Protein AF-D5ERP6-F1 (afdb_monomer)

Structure (mmCIF, N/CA/C/O backbone):
data_AF-D5ERP6-F1
#
_entry.id   AF-D5ERP6-F1
#
loop_
_atom_site.group_PDB
_atom_site.id
_atom_site.type_symbol
_atom_site.label_atom_id
_atom_site.label_alt_id
_atom_site.label_comp_id
_atom_site.label_asym_id
_atom_site.label_entity_id
_atom_site.label_seq_id
_atom_site.pdbx_PDB_ins_code
_atom_site.Cartn_x
_atom_site.Cartn_y
_atom_site.Cartn_z
_atom_site.occupancy
_atom_site.B_iso_or_equiv
_atom_site.auth_seq_id
_atom_site.auth_comp_id
_atom_site.auth_asym_id
_atom_site.auth_atom_id
_atom_site.pdbx_PDB_model_num
ATOM 1 N N . MET A 1 1 ? 6.882 9.571 -7.055 1.00 65.25 1 MET A N 1
ATOM 2 C CA . MET A 1 1 ? 5.780 8.823 -7.690 1.00 65.25 1 MET A CA 1
ATOM 3 C C . MET A 1 1 ? 5.048 8.127 -6.569 1.00 65.25 1 MET A C 1
ATOM 5 O O . MET A 1 1 ? 5.703 7.428 -5.805 1.00 65.25 1 MET A O 1
ATOM 9 N N . THR A 1 2 ? 3.764 8.412 -6.444 1.00 81.88 2 THR A N 1
ATOM 10 C CA . THR A 1 2 ? 2.929 8.059 -5.295 1.00 81.88 2 THR A CA 1
ATOM 11 C C . THR A 1 2 ? 2.647 6.559 -5.279 1.00 81.88 2 THR A C 1
ATOM 13 O O . THR A 1 2 ? 2.283 5.989 -6.312 1.00 81.88 2 THR A O 1
ATOM 16 N N . HIS A 1 3 ? 2.851 5.905 -4.134 1.00 90.12 3 HIS A N 1
ATOM 17 C CA . HIS A 1 3 ? 2.416 4.517 -3.952 1.00 90.12 3 HIS A CA 1
ATOM 18 C C . HIS A 1 3 ? 0.884 4.511 -3.806 1.00 90.12 3 HIS A C 1
ATOM 20 O O . HIS A 1 3 ? 0.361 5.388 -3.121 1.00 90.12 3 HIS A O 1
ATOM 26 N N . PRO A 1 4 ? 0.127 3.548 -4.370 1.00 93.38 4 PRO A N 1
ATOM 27 C CA . PRO A 1 4 ? -1.334 3.510 -4.197 1.00 93.38 4 PRO A CA 1
ATOM 28 C C . PRO A 1 4 ? -1.765 3.491 -2.723 1.00 93.38 4 PRO A C 1
ATOM 30 O O . PRO A 1 4 ? -2.823 4.000 -2.379 1.00 93.38 4 PRO A O 1
ATOM 33 N N . GLY A 1 5 ? -0.915 2.963 -1.839 1.00 94.75 5 GLY A N 1
ATOM 34 C CA . GLY A 1 5 ? -1.114 3.016 -0.390 1.00 94.75 5 GLY A CA 1
ATOM 35 C C . GLY A 1 5 ? -1.193 4.430 0.202 1.00 94.75 5 GLY A C 1
ATOM 36 O O . GLY A 1 5 ? -1.941 4.623 1.152 1.00 94.75 5 GLY A O 1
ATOM 37 N N . GLU A 1 6 ? -0.475 5.410 -0.356 1.00 94.19 6 GLU A N 1
ATOM 38 C CA . GLU A 1 6 ? -0.585 6.820 0.056 1.00 94.19 6 GLU A CA 1
ATOM 39 C C . GLU A 1 6 ? -1.935 7.397 -0.378 1.00 94.19 6 GLU A C 1
ATOM 41 O O . GLU A 1 6 ? -2.645 7.953 0.446 1.00 94.19 6 GLU A O 1
ATOM 46 N N . VAL A 1 7 ? -2.362 7.129 -1.617 1.00 95.25 7 VAL A N 1
ATOM 47 C CA . VAL A 1 7 ? -3.678 7.568 -2.122 1.00 95.25 7 VAL A CA 1
ATOM 48 C C . VAL A 1 7 ? -4.821 7.017 -1.268 1.00 95.25 7 VAL A C 1
ATOM 50 O O . VAL A 1 7 ? -5.761 7.732 -0.942 1.00 95.25 7 VAL A O 1
ATOM 53 N N . ILE A 1 8 ? -4.731 5.749 -0.855 1.00 95.94 8 ILE A N 1
ATOM 54 C CA . ILE A 1 8 ? -5.740 5.148 0.025 1.00 95.94 8 ILE A CA 1
ATOM 55 C C . ILE A 1 8 ? -5.719 5.807 1.415 1.00 95.94 8 ILE A C 1
ATOM 57 O O . ILE A 1 8 ? -6.773 5.947 2.027 1.00 95.94 8 ILE A O 1
ATOM 61 N N . LYS A 1 9 ? -4.554 6.218 1.937 1.00 96.25 9 LYS A N 1
ATOM 62 C CA . LYS A 1 9 ? -4.485 6.946 3.217 1.00 96.25 9 LYS A CA 1
ATOM 63 C C . LYS A 1 9 ? -5.154 8.312 3.124 1.00 96.25 9 LYS A C 1
ATOM 65 O O . LYS A 1 9 ? -5.948 8.618 4.007 1.00 96.25 9 LYS A O 1
ATOM 70 N N . ASP A 1 10 ? -4.863 9.070 2.073 1.00 95.75 10 ASP A N 1
ATOM 71 C CA . ASP A 1 10 ? -5.440 10.400 1.859 1.00 95.75 10 ASP A CA 1
ATOM 72 C C . ASP A 1 10 ? -6.970 10.310 1.760 1.00 95.75 10 ASP A C 1
ATOM 74 O O . ASP A 1 10 ? -7.695 11.089 2.375 1.00 95.75 10 ASP A O 1
ATOM 78 N N . GLU A 1 11 ? -7.476 9.284 1.071 1.00 96.31 11 GLU A N 1
ATOM 79 C CA . GLU A 1 11 ? -8.912 9.015 0.968 1.00 96.31 11 GLU A CA 1
ATOM 80 C C . GLU A 1 11 ? -9.551 8.669 2.323 1.00 96.31 11 GLU A C 1
ATOM 82 O O . GLU A 1 11 ? -10.646 9.131 2.656 1.00 96.31 11 GLU A O 1
ATOM 87 N N . LEU A 1 12 ? -8.873 7.845 3.126 1.00 96.88 12 LEU A N 1
ATOM 88 C CA . LEU A 1 12 ? -9.326 7.483 4.467 1.00 96.88 12 LEU A CA 1
ATOM 89 C C . LEU A 1 12 ? -9.374 8.699 5.396 1.00 96.88 12 LEU A C 1
ATOM 91 O O . LEU A 1 12 ? -10.340 8.853 6.144 1.00 96.88 12 LEU A O 1
ATOM 95 N N . GLU A 1 13 ? -8.355 9.555 5.337 1.00 97.31 13 GLU A N 1
ATOM 96 C CA . GLU A 1 13 ? -8.291 10.803 6.095 1.00 97.31 13 GLU A CA 1
ATOM 97 C C . GLU A 1 13 ? -9.411 11.759 5.676 1.00 97.31 13 GLU A C 1
ATOM 99 O O . GLU A 1 13 ? -10.171 12.214 6.531 1.00 97.31 13 GLU A O 1
ATOM 104 N N . PHE A 1 14 ? -9.594 11.967 4.368 1.00 97.06 14 PHE A N 1
ATOM 105 C CA . PHE A 1 14 ? -10.657 12.808 3.817 1.00 97.06 14 PHE A CA 1
ATOM 106 C C . PHE A 1 14 ? -12.057 12.364 4.269 1.00 97.06 14 PHE A C 1
ATOM 108 O O . PHE A 1 14 ? -12.907 13.195 4.586 1.00 97.06 14 PHE A O 1
ATOM 115 N N . ARG A 1 15 ? -12.299 11.050 4.354 1.00 97.31 15 ARG A N 1
ATOM 116 C CA . ARG A 1 15 ? -13.586 10.479 4.792 1.00 97.31 15 ARG A CA 1
ATOM 117 C C . ARG A 1 15 ? -13.711 10.284 6.305 1.00 97.31 15 ARG A C 1
ATOM 119 O O . ARG A 1 15 ? -14.751 9.810 6.765 1.00 97.31 15 ARG A O 1
ATOM 126 N N . GLY A 1 16 ? -12.667 10.566 7.087 1.00 97.38 16 GLY A N 1
ATOM 127 C CA . GLY A 1 16 ? -12.638 10.282 8.526 1.00 97.38 16 GLY A CA 1
ATOM 128 C C . GLY A 1 16 ? -12.755 8.788 8.869 1.00 97.38 16 GLY A C 1
ATOM 129 O O . GLY A 1 16 ? -13.259 8.419 9.933 1.00 97.38 16 GLY A O 1
ATOM 130 N N . ILE A 1 17 ? -12.326 7.896 7.971 1.00 97.44 17 ILE A N 1
ATOM 131 C CA . ILE A 1 17 ? -12.373 6.443 8.166 1.00 97.44 17 ILE A CA 1
ATOM 132 C C . ILE A 1 17 ? -11.025 5.978 8.715 1.00 97.44 17 ILE A C 1
ATOM 134 O O . ILE A 1 17 ? -9.981 6.144 8.094 1.00 97.44 17 ILE A O 1
ATOM 138 N N . SER A 1 18 ? -11.025 5.320 9.876 1.00 97.31 18 SER A N 1
ATOM 139 C CA . SER A 1 18 ? -9.783 4.743 10.402 1.00 97.31 18 SER A CA 1
ATOM 140 C C . SER A 1 18 ? -9.334 3.518 9.597 1.00 97.31 18 SER A C 1
ATOM 142 O O . SER A 1 18 ? -10.148 2.691 9.178 1.00 97.31 18 SER A O 1
ATOM 144 N N . GLN A 1 19 ? -8.018 3.322 9.476 1.00 96.31 19 GLN A N 1
ATOM 145 C CA . GLN A 1 19 ? -7.443 2.125 8.844 1.00 96.31 19 GLN A CA 1
ATOM 146 C C . GLN A 1 19 ? -7.932 0.830 9.508 1.00 96.31 19 GLN A C 1
ATOM 148 O O . GLN A 1 19 ? -8.199 -0.158 8.832 1.00 96.31 19 GLN A O 1
ATOM 153 N N . ARG A 1 20 ? -8.092 0.831 10.840 1.00 96.94 20 ARG A N 1
ATOM 154 C CA . ARG A 1 20 ? -8.606 -0.329 11.590 1.00 96.94 20 ARG A CA 1
ATOM 155 C C . ARG A 1 20 ? -10.047 -0.654 11.205 1.00 96.94 20 ARG A C 1
ATOM 157 O O . ARG A 1 20 ? -10.378 -1.830 11.095 1.00 96.94 20 ARG A O 1
ATOM 164 N N . ARG A 1 21 ? -10.885 0.369 10.985 1.00 97.56 21 ARG A N 1
ATOM 165 C CA . ARG A 1 21 ? -12.254 0.185 10.491 1.00 97.56 21 ARG A CA 1
ATOM 166 C C . ARG A 1 21 ? -12.233 -0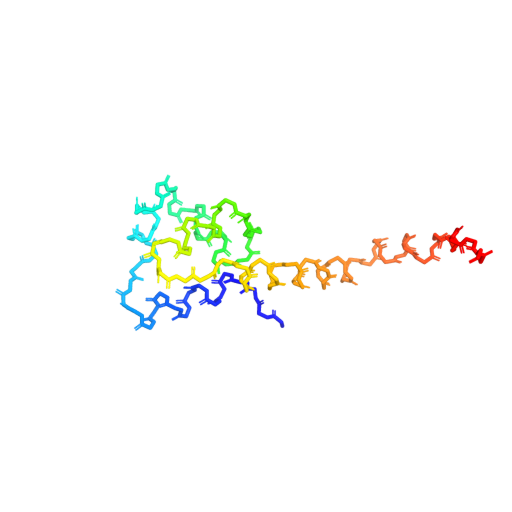.428 9.096 1.00 97.56 21 ARG A C 1
ATOM 168 O O . ARG A 1 21 ? -12.849 -1.467 8.919 1.00 97.56 21 ARG A O 1
ATOM 175 N N . LEU A 1 22 ? -11.473 0.143 8.157 1.00 97.62 22 LEU A N 1
ATOM 176 C CA . LEU A 1 22 ? -11.371 -0.412 6.803 1.00 97.62 22 LEU A CA 1
ATOM 177 C C . LEU A 1 22 ? -10.900 -1.874 6.825 1.00 97.62 22 LEU A C 1
ATOM 179 O O . LEU A 1 22 ? -11.538 -2.718 6.210 1.00 97.62 22 LEU A O 1
ATOM 183 N N . ALA A 1 23 ? -9.833 -2.184 7.571 1.00 97.81 23 ALA A N 1
ATOM 184 C CA . ALA A 1 23 ? -9.305 -3.545 7.696 1.00 97.81 23 ALA A CA 1
ATOM 185 C C . ALA A 1 23 ? -10.358 -4.540 8.208 1.00 97.81 23 ALA A C 1
ATOM 187 O O . ALA A 1 23 ? -10.459 -5.650 7.689 1.00 97.81 23 ALA A O 1
ATOM 188 N N . LYS A 1 24 ? -11.164 -4.123 9.195 1.00 97.88 24 LYS A N 1
ATOM 189 C CA . LYS A 1 24 ? -12.271 -4.923 9.725 1.00 97.88 24 LYS A CA 1
ATOM 190 C C . LYS A 1 24 ? -13.347 -5.176 8.664 1.00 97.88 24 LYS A C 1
ATOM 192 O O . LYS A 1 24 ? -13.761 -6.319 8.521 1.00 97.88 24 LYS A O 1
ATOM 197 N N . GLU A 1 25 ? -13.770 -4.146 7.931 1.00 97.25 25 GLU A N 1
ATOM 198 C CA . GLU A 1 25 ? -14.819 -4.264 6.902 1.00 97.25 25 GLU A CA 1
ATOM 199 C C . GLU A 1 25 ? -14.399 -5.166 5.736 1.00 97.25 25 GLU A C 1
ATOM 201 O O . GLU A 1 25 ? -15.191 -5.966 5.251 1.00 97.25 25 GLU A O 1
ATOM 206 N N . ILE A 1 26 ? -13.135 -5.085 5.308 1.00 96.88 26 ILE A N 1
ATOM 207 C CA . ILE A 1 26 ? -12.614 -5.920 4.213 1.00 96.88 26 ILE A CA 1
ATOM 208 C C . ILE A 1 26 ? -12.088 -7.285 4.681 1.00 96.88 26 ILE A C 1
ATOM 210 O O . ILE A 1 26 ? -11.569 -8.049 3.871 1.00 96.88 26 ILE A O 1
ATOM 214 N N . GLY A 1 27 ? -12.198 -7.595 5.976 1.00 96.88 27 GLY A N 1
ATOM 215 C CA . GLY A 1 27 ? -11.867 -8.908 6.526 1.00 96.88 27 GLY A CA 1
ATOM 216 C C . GLY A 1 27 ? -10.376 -9.259 6.532 1.00 96.88 27 GLY A C 1
ATOM 217 O O . GLY A 1 27 ? -10.040 -10.436 6.419 1.00 96.88 27 GLY A O 1
ATOM 218 N N . ILE A 1 28 ? -9.474 -8.278 6.672 1.00 96.88 28 ILE A N 1
ATOM 219 C CA . ILE A 1 28 ? -8.020 -8.526 6.725 1.00 96.88 28 ILE A CA 1
ATOM 220 C C . ILE A 1 28 ? -7.380 -8.029 8.028 1.00 96.88 28 ILE A C 1
ATOM 222 O O . ILE A 1 28 ? -7.886 -7.103 8.668 1.00 96.88 28 ILE A O 1
ATOM 226 N N . PRO A 1 29 ? -6.210 -8.569 8.418 1.00 97.38 29 PRO A N 1
ATOM 227 C CA . PRO A 1 29 ? -5.447 -8.026 9.533 1.00 97.38 29 PRO A CA 1
ATOM 228 C C . PRO A 1 29 ? -5.061 -6.558 9.299 1.00 97.38 29 PRO A C 1
ATOM 230 O O . PRO A 1 29 ? -4.542 -6.193 8.242 1.00 97.38 29 PRO A O 1
ATOM 233 N N . ALA A 1 30 ? -5.219 -5.713 10.321 1.00 96.25 30 ALA A N 1
ATOM 234 C CA . ALA A 1 30 ? -4.817 -4.305 10.241 1.00 96.25 30 ALA A CA 1
ATOM 235 C C . ALA A 1 30 ? -3.316 -4.131 9.935 1.00 96.25 30 ALA A C 1
ATOM 237 O O . ALA A 1 30 ? -2.933 -3.159 9.290 1.00 96.25 30 ALA A O 1
ATOM 238 N N . SER A 1 31 ? -2.469 -5.083 10.346 1.00 96.75 31 SER A N 1
ATOM 239 C CA . SER A 1 31 ? -1.042 -5.119 9.999 1.00 96.75 31 SER A CA 1
ATOM 240 C C . SER A 1 31 ? -0.815 -5.283 8.495 1.00 96.75 31 SER A C 1
ATOM 242 O O . SER A 1 31 ? -0.007 -4.557 7.922 1.00 96.75 31 SER A O 1
ATOM 244 N N . GLN A 1 32 ? -1.569 -6.175 7.847 1.00 96.19 32 GLN A N 1
ATOM 245 C CA . GLN A 1 32 ? -1.506 -6.385 6.403 1.00 96.19 32 GLN A CA 1
ATOM 246 C C . GLN A 1 32 ? -1.929 -5.124 5.647 1.00 96.19 32 GLN A C 1
ATOM 248 O O . GLN A 1 32 ? -1.229 -4.710 4.723 1.00 96.19 32 GLN A O 1
ATOM 253 N N . LEU A 1 33 ? -3.031 -4.484 6.057 1.00 96.69 33 LEU A N 1
ATOM 254 C CA . LEU A 1 33 ? -3.439 -3.210 5.465 1.00 96.69 33 LEU A CA 1
ATOM 255 C C . LEU A 1 33 ? -2.348 -2.149 5.663 1.00 96.69 33 LEU A C 1
ATOM 257 O O . LEU A 1 33 ? -1.947 -1.489 4.711 1.00 96.69 33 LEU A O 1
ATOM 261 N N . ASN A 1 34 ? -1.812 -2.029 6.878 1.00 96.44 34 ASN A N 1
ATOM 262 C CA . ASN A 1 34 ? -0.774 -1.058 7.209 1.00 96.44 34 ASN A CA 1
ATOM 263 C C . ASN A 1 34 ? 0.500 -1.238 6.362 1.00 96.44 34 ASN A C 1
ATOM 265 O O . ASN A 1 34 ? 1.101 -0.254 5.936 1.00 96.44 34 ASN A O 1
ATOM 269 N N . GLU A 1 35 ? 0.921 -2.469 6.072 1.00 96.69 35 GLU A N 1
ATOM 270 C CA . GLU A 1 35 ? 2.050 -2.719 5.167 1.00 96.69 35 GLU A CA 1
ATOM 271 C C . GLU A 1 35 ? 1.790 -2.198 3.750 1.00 96.69 35 GLU A C 1
ATOM 273 O O . GLU A 1 35 ? 2.673 -1.574 3.159 1.00 96.69 35 GLU A O 1
ATOM 278 N N . VAL A 1 36 ? 0.581 -2.406 3.223 1.00 96.12 36 VAL A N 1
ATOM 279 C CA . VAL A 1 36 ? 0.184 -1.923 1.891 1.00 96.12 36 VAL A CA 1
ATOM 280 C C . VAL A 1 36 ? 0.109 -0.396 1.863 1.00 96.12 36 VAL A C 1
ATOM 282 O O . VAL A 1 36 ? 0.673 0.242 0.972 1.00 96.12 36 VAL A O 1
ATOM 285 N N . LEU A 1 37 ? -0.513 0.207 2.879 1.00 95.00 37 LEU A N 1
ATOM 286 C CA . LEU A 1 37 ? -0.641 1.661 3.006 1.00 95.00 37 LEU A CA 1
ATOM 287 C C . LEU A 1 37 ? 0.717 2.368 3.164 1.00 95.00 37 LEU A C 1
ATOM 289 O O . LEU A 1 37 ? 0.863 3.525 2.781 1.00 95.00 37 LEU A O 1
ATOM 293 N N . ASN A 1 38 ? 1.729 1.690 3.710 1.00 94.75 38 ASN A N 1
ATOM 294 C CA . ASN A 1 38 ? 3.098 2.210 3.821 1.00 94.75 38 ASN A CA 1
ATOM 295 C C . ASN A 1 38 ? 4.021 1.783 2.667 1.00 94.75 38 ASN A C 1
ATOM 297 O O . ASN A 1 38 ? 5.226 2.004 2.748 1.00 94.75 38 ASN A O 1
ATOM 301 N N . GLY A 1 39 ? 3.497 1.128 1.627 1.00 92.38 39 GLY A N 1
ATOM 302 C CA . GLY A 1 39 ? 4.296 0.672 0.486 1.00 92.38 39 GLY A CA 1
ATOM 303 C C . GLY A 1 39 ? 5.320 -0.418 0.805 1.00 92.38 39 GLY A C 1
ATOM 304 O O . GLY A 1 39 ? 6.199 -0.691 -0.007 1.00 92.38 39 GLY A O 1
ATOM 305 N N . LYS A 1 40 ? 5.206 -1.066 1.971 1.00 93.06 40 LYS A N 1
ATOM 306 C CA . LYS A 1 40 ? 6.018 -2.238 2.337 1.00 93.06 40 LYS A CA 1
ATOM 307 C C . LYS A 1 40 ? 5.551 -3.496 1.607 1.00 93.06 40 LYS A C 1
ATOM 309 O O . LYS A 1 40 ? 6.334 -4.419 1.414 1.00 93.06 40 LYS A O 1
ATOM 314 N N . ARG A 1 41 ? 4.279 -3.523 1.203 1.00 93.69 41 ARG A N 1
ATOM 315 C CA . ARG A 1 41 ? 3.657 -4.593 0.423 1.00 93.69 41 ARG A CA 1
ATOM 316 C C . ARG A 1 41 ? 2.940 -3.996 -0.783 1.00 93.69 41 ARG A C 1
ATOM 318 O O . ARG A 1 41 ? 2.338 -2.930 -0.686 1.00 93.69 41 ARG A O 1
ATOM 325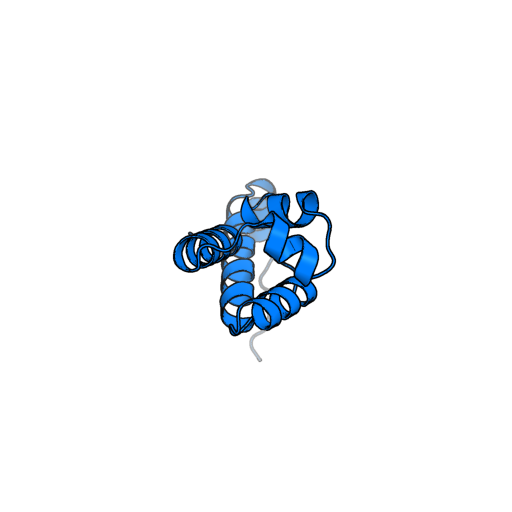 N N . SER A 1 42 ? 2.989 -4.695 -1.913 1.00 94.75 42 SER A N 1
ATOM 326 C CA . SER A 1 42 ? 2.218 -4.320 -3.098 1.00 94.75 42 SER A CA 1
ATOM 327 C C . SER A 1 42 ? 0.719 -4.511 -2.870 1.00 94.75 42 SER A C 1
ATOM 329 O O . SER A 1 42 ? 0.295 -5.478 -2.236 1.00 94.75 42 SER A O 1
ATOM 331 N N . LEU A 1 43 ? -0.084 -3.613 -3.432 1.00 96.38 43 LEU A N 1
ATOM 332 C CA . LEU A 1 43 ? -1.529 -3.769 -3.526 1.00 96.38 43 LEU A CA 1
ATOM 333 C C . LEU A 1 43 ? -1.867 -4.868 -4.547 1.00 96.38 43 LEU A C 1
ATOM 335 O O . LEU A 1 43 ? -1.539 -4.741 -5.727 1.00 96.38 43 LEU A O 1
ATOM 339 N N . SER A 1 44 ? -2.513 -5.948 -4.100 1.00 96.50 44 SER A N 1
ATOM 340 C CA . SER A 1 44 ? -3.034 -6.995 -4.987 1.00 96.50 44 SER A CA 1
ATOM 341 C C . SER A 1 44 ? -4.365 -6.581 -5.623 1.00 96.50 44 SER A C 1
ATOM 343 O O . SER A 1 44 ? -5.057 -5.699 -5.113 1.00 96.50 44 SER A O 1
ATOM 345 N N . ALA A 1 45 ? -4.748 -7.248 -6.718 1.00 97.31 45 ALA A N 1
ATOM 346 C CA . ALA A 1 45 ? -6.045 -7.038 -7.368 1.00 97.31 45 ALA A CA 1
ATOM 347 C C . ALA A 1 45 ? -7.221 -7.327 -6.423 1.00 97.31 45 ALA A C 1
ATOM 349 O O . ALA A 1 45 ? -8.133 -6.515 -6.318 1.00 97.31 45 ALA A O 1
ATOM 350 N N . GLU A 1 46 ? -7.157 -8.434 -5.679 1.00 97.31 46 GLU A N 1
ATOM 351 C CA . GLU A 1 46 ? -8.170 -8.801 -4.682 1.00 97.31 46 GLU A CA 1
ATOM 352 C C . GLU A 1 46 ? -8.344 -7.707 -3.624 1.00 97.31 46 GLU A C 1
ATOM 354 O O . GLU A 1 46 ? -9.461 -7.273 -3.350 1.00 97.31 46 GLU A O 1
ATOM 359 N N . LEU A 1 47 ? -7.235 -7.200 -3.073 1.00 96.94 47 LEU A N 1
ATOM 360 C CA . LEU A 1 47 ? -7.289 -6.154 -2.060 1.00 96.94 47 LEU A CA 1
ATOM 361 C C . LEU A 1 47 ? -7.790 -4.825 -2.639 1.00 96.94 47 LEU A C 1
ATOM 363 O O . LEU A 1 47 ? -8.549 -4.124 -1.977 1.00 96.94 47 LEU A O 1
ATOM 367 N N . ALA A 1 48 ? -7.413 -4.489 -3.874 1.00 97.31 48 ALA A N 1
ATOM 368 C CA . ALA A 1 48 ? -7.919 -3.302 -4.556 1.00 97.31 48 ALA A CA 1
ATOM 369 C C . ALA A 1 48 ? -9.438 -3.371 -4.773 1.00 97.31 48 ALA A C 1
ATOM 371 O O . ALA A 1 48 ? -10.117 -2.375 -4.545 1.00 97.31 48 ALA A O 1
ATOM 372 N N . LEU A 1 49 ? -9.980 -4.534 -5.151 1.00 98.06 49 LEU A N 1
ATOM 373 C CA . LEU A 1 49 ? -11.425 -4.740 -5.302 1.00 98.06 49 LEU A CA 1
ATOM 374 C C . LEU A 1 49 ? -12.164 -4.636 -3.964 1.00 98.06 49 LEU A C 1
ATOM 376 O O . LEU A 1 49 ? -13.210 -3.995 -3.897 1.00 98.06 49 LEU A O 1
ATOM 380 N N . LEU A 1 50 ? -11.614 -5.216 -2.893 1.00 97.88 50 LEU A N 1
ATOM 381 C CA . LEU A 1 50 ? -12.191 -5.102 -1.551 1.00 97.88 50 LEU A CA 1
ATOM 382 C C . LEU A 1 50 ? -12.222 -3.647 -1.066 1.00 97.88 50 LEU A C 1
ATOM 384 O O . LEU A 1 50 ? -13.249 -3.179 -0.578 1.00 97.88 50 LEU A O 1
ATOM 388 N N . ILE A 1 51 ? -11.114 -2.919 -1.228 1.00 96.88 51 ILE A N 1
ATOM 389 C CA . ILE A 1 51 ? -11.019 -1.500 -0.864 1.00 96.88 51 ILE A CA 1
ATOM 390 C C . ILE A 1 51 ? -11.962 -0.661 -1.728 1.00 96.88 51 ILE A C 1
ATOM 392 O O . ILE A 1 51 ? -12.694 0.164 -1.189 1.00 96.88 51 ILE A O 1
ATOM 396 N N . GLY A 1 52 ? -11.993 -0.903 -3.041 1.00 96.88 52 GLY A N 1
ATOM 397 C CA . GLY A 1 52 ? -12.908 -0.237 -3.964 1.00 96.88 52 GLY A CA 1
ATOM 398 C C . GLY A 1 52 ? -14.366 -0.449 -3.568 1.00 96.88 52 GLY A C 1
ATOM 399 O O . GLY A 1 52 ? -15.129 0.506 -3.478 1.00 96.88 52 GLY A O 1
ATOM 400 N N . LYS A 1 53 ? -14.744 -1.676 -3.196 1.00 97.50 53 LYS A N 1
ATOM 401 C CA . LYS A 1 53 ? -16.096 -1.959 -2.706 1.00 97.50 53 LYS A CA 1
ATOM 402 C C . LYS A 1 53 ? -16.402 -1.267 -1.374 1.00 97.50 53 LYS A C 1
ATOM 404 O O . LYS A 1 53 ? -17.508 -0.761 -1.210 1.00 97.50 53 LYS A O 1
ATOM 409 N N . ALA A 1 54 ? -15.457 -1.251 -0.434 1.00 97.19 54 ALA A N 1
ATOM 410 C CA . ALA A 1 54 ? -15.648 -0.661 0.893 1.00 97.19 54 ALA A CA 1
ATOM 411 C C . ALA A 1 54 ? -15.693 0.876 0.878 1.00 97.19 54 ALA A C 1
ATOM 413 O O . ALA A 1 54 ? -16.348 1.480 1.726 1.00 97.19 54 ALA A O 1
ATOM 414 N N . LEU A 1 55 ? -14.989 1.504 -0.065 1.00 96.12 55 LEU A N 1
ATOM 415 C CA . LEU A 1 55 ? -14.911 2.957 -0.211 1.00 96.12 55 LEU A CA 1
ATOM 416 C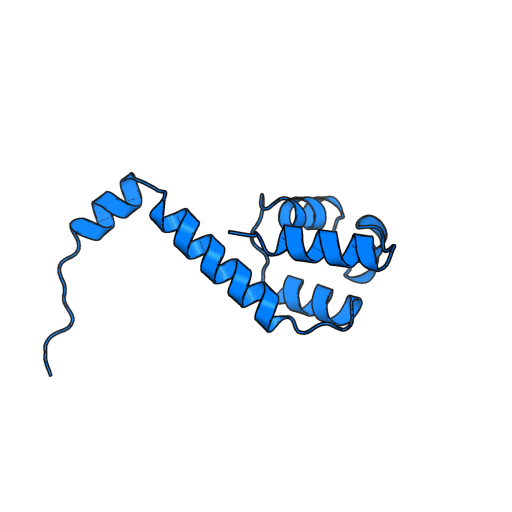 C . LEU A 1 55 ? -15.774 3.492 -1.362 1.00 96.12 55 LEU A C 1
ATOM 418 O O . LEU A 1 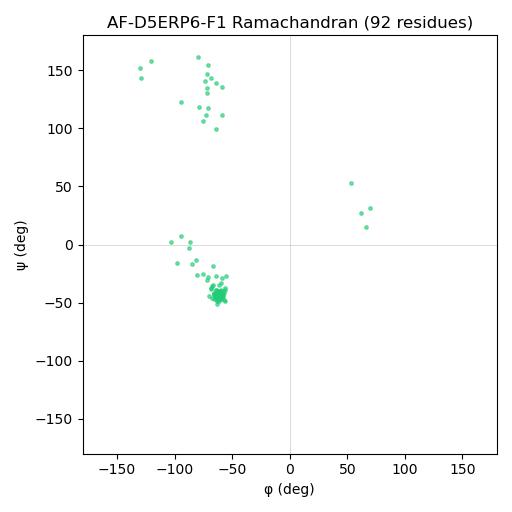55 ? -15.773 4.695 -1.590 1.00 96.12 55 LEU A O 1
ATOM 422 N N . ASP A 1 56 ? -16.516 2.643 -2.070 1.00 96.25 56 ASP A N 1
ATOM 423 C CA . ASP A 1 56 ? -17.274 3.026 -3.269 1.00 96.25 56 ASP A CA 1
ATOM 424 C C . ASP A 1 56 ? -16.390 3.741 -4.315 1.00 96.25 56 ASP A C 1
ATOM 426 O O . ASP A 1 56 ? -16.639 4.867 -4.739 1.00 96.25 56 ASP A O 1
ATOM 430 N N . LEU A 1 57 ? -15.275 3.093 -4.665 1.00 94.81 57 LEU A N 1
ATOM 431 C CA . LEU A 1 57 ? -14.258 3.575 -5.599 1.00 94.81 57 LEU A CA 1
ATOM 432 C C . LEU A 1 57 ? -13.929 2.516 -6.651 1.00 94.81 57 LEU A C 1
ATOM 434 O O . LEU A 1 57 ? -13.973 1.313 -6.387 1.00 94.81 57 LEU A O 1
ATOM 438 N N . ASP A 1 58 ? -13.505 2.969 -7.830 1.00 95.12 58 ASP A N 1
ATOM 439 C CA . ASP A 1 58 ? -12.939 2.078 -8.841 1.00 95.12 58 ASP A CA 1
ATOM 440 C C . ASP A 1 58 ? -11.537 1.591 -8.421 1.00 95.12 58 ASP A C 1
ATOM 442 O O . ASP A 1 58 ? -10.680 2.362 -7.979 1.00 95.12 58 ASP A O 1
ATOM 446 N N . ALA A 1 59 ? -11.289 0.291 -8.582 1.00 95.75 59 ALA A N 1
ATOM 447 C CA . ALA A 1 59 ? -10.021 -0.355 -8.259 1.00 95.75 59 ALA A CA 1
ATOM 448 C C . ALA A 1 59 ? -8.962 -0.173 -9.363 1.00 95.75 59 ALA A C 1
ATOM 450 O O . ALA A 1 59 ? -7.757 -0.205 -9.081 1.00 95.75 59 ALA A O 1
ATOM 451 N N . ALA A 1 60 ? -9.378 0.019 -10.620 1.00 96.38 60 ALA A N 1
ATOM 452 C CA . ALA A 1 60 ? -8.461 0.083 -11.760 1.00 96.38 60 ALA A CA 1
ATOM 453 C C . ALA A 1 60 ? -7.421 1.227 -11.668 1.00 96.38 60 ALA A C 1
ATOM 455 O O . ALA A 1 60 ? -6.238 0.979 -11.959 1.00 96.38 60 ALA A O 1
ATOM 456 N N . PRO A 1 61 ? -7.770 2.446 -11.205 1.00 95.56 61 PRO A N 1
ATOM 457 C CA . PRO A 1 61 ? -6.792 3.508 -10.977 1.00 95.56 61 PRO A CA 1
ATOM 458 C C . PRO A 1 61 ? -5.712 3.128 -9.953 1.00 95.56 61 PRO A C 1
ATOM 460 O O . PRO A 1 61 ? -4.526 3.376 -10.186 1.00 95.56 61 PRO A O 1
ATOM 463 N N . LEU A 1 62 ? -6.089 2.464 -8.853 1.00 94.94 62 LEU A N 1
ATOM 464 C CA . LEU A 1 62 ? -5.153 2.035 -7.807 1.00 94.94 62 LEU A CA 1
ATOM 465 C C . LEU A 1 62 ? -4.165 0.981 -8.326 1.00 94.94 62 LEU A C 1
ATOM 467 O O . LEU A 1 62 ? -2.962 1.069 -8.070 1.00 94.94 62 LEU A O 1
ATOM 471 N N . LEU A 1 63 ? -4.644 0.014 -9.111 1.00 96.44 63 LEU A N 1
ATOM 472 C CA . LEU A 1 63 ? -3.787 -1.005 -9.725 1.00 96.44 63 LEU A CA 1
ATOM 473 C C . LEU A 1 63 ? -2.854 -0.413 -10.784 1.00 96.44 63 LEU A C 1
ATOM 475 O O . LEU A 1 63 ? -1.685 -0.795 -10.869 1.00 96.44 63 LEU A O 1
ATOM 479 N N . SER A 1 64 ? -3.326 0.582 -11.535 1.00 96.19 64 SER A N 1
ATOM 480 C CA . SER A 1 64 ? -2.493 1.323 -12.485 1.00 96.19 64 SER A CA 1
ATOM 481 C C . SER A 1 64 ? -1.349 2.060 -11.779 1.00 96.19 64 SER A C 1
ATOM 483 O O . SER A 1 64 ? -0.214 2.064 -12.268 1.00 96.19 64 SER A O 1
ATOM 485 N N . LEU A 1 65 ? -1.610 2.647 -10.606 1.00 94.94 65 LEU A N 1
ATOM 486 C CA . LEU A 1 65 ? -0.572 3.238 -9.757 1.00 94.94 65 LEU A CA 1
ATOM 487 C C . LEU A 1 65 ? 0.406 2.180 -9.236 1.00 94.94 65 LEU A C 1
ATOM 489 O O . LEU A 1 65 ? 1.617 2.396 -9.318 1.00 94.94 65 LEU A O 1
ATOM 493 N N . GLN A 1 66 ? -0.086 1.023 -8.775 1.00 95.69 66 GLN A N 1
ATOM 494 C CA . GLN A 1 66 ? 0.778 -0.079 -8.336 1.00 95.69 66 GLN A CA 1
ATOM 495 C C . GLN A 1 66 ? 1.721 -0.529 -9.455 1.00 95.69 66 GLN A C 1
ATOM 497 O O . GLN A 1 66 ? 2.919 -0.693 -9.231 1.00 95.69 66 GLN A O 1
ATOM 502 N N . MET A 1 67 ? 1.204 -0.693 -10.674 1.00 95.88 67 MET A N 1
ATOM 503 C CA . MET A 1 67 ? 1.998 -1.121 -11.823 1.00 95.88 67 MET A CA 1
ATOM 504 C C . MET A 1 67 ? 3.088 -0.100 -12.163 1.00 95.88 67 MET A C 1
ATOM 506 O O . MET A 1 67 ? 4.255 -0.466 -12.321 1.00 95.88 67 MET A O 1
ATOM 510 N N . LYS A 1 68 ? 2.739 1.192 -12.211 1.00 94.88 68 LYS A N 1
ATOM 511 C CA . LYS A 1 68 ? 3.707 2.278 -12.430 1.00 94.88 68 LYS A CA 1
ATOM 512 C C . LYS A 1 68 ? 4.796 2.292 -11.353 1.00 94.88 68 LYS A C 1
ATOM 514 O O . LYS A 1 68 ? 5.980 2.379 -11.685 1.00 94.88 68 LYS A O 1
ATOM 519 N N . TYR A 1 69 ? 4.409 2.155 -10.084 1.00 94.12 69 TYR A N 1
ATOM 520 C CA . TYR A 1 69 ? 5.344 2.081 -8.963 1.00 94.12 69 TYR A CA 1
AT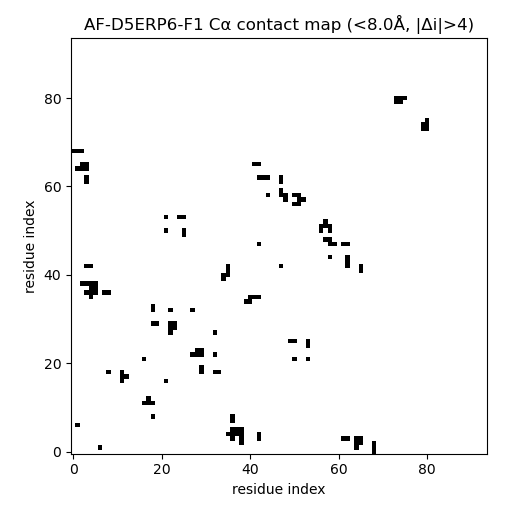OM 521 C C . TYR A 1 69 ? 6.289 0.879 -9.092 1.00 94.12 69 TYR A C 1
ATOM 523 O O . TYR A 1 69 ? 7.504 1.040 -8.987 1.00 94.12 69 TYR A O 1
ATOM 531 N N . ASN A 1 70 ? 5.758 -0.309 -9.395 1.00 93.75 70 ASN A N 1
ATOM 532 C CA . ASN A 1 70 ? 6.544 -1.533 -9.561 1.00 93.75 70 ASN A CA 1
ATOM 533 C C . ASN A 1 70 ? 7.583 -1.395 -10.681 1.00 93.75 70 ASN A C 1
ATOM 535 O O . ASN A 1 70 ? 8.745 -1.756 -10.489 1.00 93.75 70 ASN A O 1
ATOM 539 N N . LEU A 1 71 ? 7.199 -0.816 -11.825 1.00 94.12 71 LEU A N 1
ATOM 540 C CA . LEU A 1 71 ? 8.118 -0.567 -12.938 1.00 94.12 71 LEU A CA 1
ATOM 541 C C 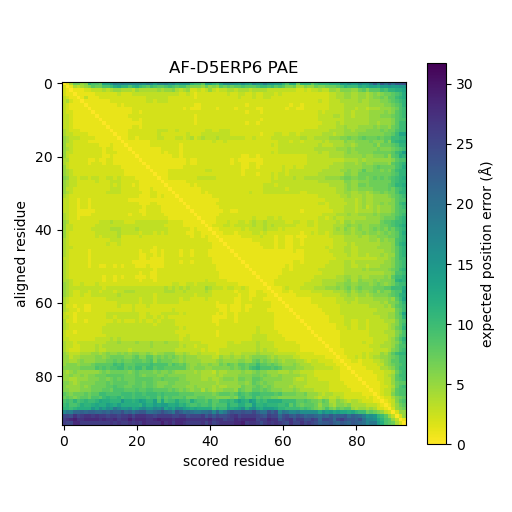. LEU A 1 71 ? 9.245 0.395 -12.551 1.00 94.12 71 LEU A C 1
ATOM 543 O O . LEU A 1 71 ? 10.404 0.147 -12.884 1.00 94.12 71 LEU A O 1
ATOM 547 N N . LEU A 1 72 ? 8.936 1.484 -11.841 1.00 92.12 72 LEU A N 1
ATOM 548 C CA . LEU A 1 72 ? 9.969 2.403 -11.358 1.00 92.12 72 LEU A CA 1
ATOM 549 C C . LEU A 1 72 ? 10.905 1.743 -10.345 1.00 92.12 72 LEU A C 1
ATOM 551 O O . LEU A 1 72 ? 12.117 1.936 -10.424 1.00 92.12 72 LEU A O 1
ATOM 555 N N . SER A 1 73 ? 10.362 0.965 -9.413 1.00 91.31 73 SER A N 1
ATOM 556 C CA . SER A 1 73 ? 11.147 0.241 -8.412 1.00 91.31 73 SER A CA 1
ATOM 557 C C . SER A 1 73 ? 12.081 -0.775 -9.069 1.00 91.31 73 SER A C 1
ATOM 559 O O . SER A 1 73 ? 13.270 -0.802 -8.755 1.00 91.31 73 SER A O 1
ATOM 561 N N . ALA A 1 74 ? 11.597 -1.523 -10.065 1.00 93.25 74 ALA A N 1
ATOM 562 C CA . ALA A 1 74 ? 12.432 -2.419 -10.863 1.00 93.25 74 ALA A CA 1
ATOM 563 C C . ALA A 1 74 ? 13.548 -1.659 -11.599 1.00 93.25 74 ALA A C 1
ATOM 565 O O . ALA A 1 74 ? 14.702 -2.084 -11.582 1.00 93.25 74 ALA A O 1
ATOM 566 N N . LYS A 1 75 ? 13.246 -0.484 -12.171 1.00 92.38 75 LYS A N 1
ATOM 567 C CA . LYS A 1 75 ? 14.242 0.364 -12.851 1.00 92.38 75 LYS A CA 1
ATOM 568 C C . LYS A 1 75 ? 15.313 0.952 -11.924 1.00 92.38 75 LYS A C 1
ATOM 570 O O . LYS A 1 75 ? 16.355 1.381 -12.407 1.00 92.38 75 LYS A O 1
ATOM 575 N N . ARG A 1 76 ? 15.084 0.991 -10.609 1.00 91.88 76 ARG A N 1
ATOM 576 C CA . ARG A 1 76 ? 16.078 1.447 -9.618 1.00 91.88 76 ARG A CA 1
ATOM 577 C C . ARG A 1 76 ? 17.035 0.340 -9.182 1.00 91.88 76 ARG A C 1
ATOM 579 O O . ARG A 1 76 ? 18.091 0.635 -8.624 1.00 91.88 76 ARG A O 1
ATOM 586 N N . ASN A 1 77 ? 16.693 -0.921 -9.433 1.00 92.75 77 ASN A N 1
ATOM 587 C CA . ASN A 1 77 ? 17.554 -2.043 -9.102 1.00 92.75 77 ASN A CA 1
ATOM 588 C C . ASN A 1 77 ? 18.722 -2.126 -10.103 1.00 92.75 77 ASN A C 1
ATOM 590 O O . ASN A 1 77 ? 18.552 -2.540 -11.248 1.00 92.75 77 ASN A O 1
ATOM 594 N N . LYS A 1 78 ? 19.925 -1.745 -9.654 1.00 91.75 78 LYS A N 1
ATOM 595 C CA . LYS A 1 78 ? 21.130 -1.689 -10.497 1.00 91.75 78 LYS A CA 1
ATOM 596 C C . LYS A 1 78 ? 21.493 -3.041 -11.117 1.00 91.75 78 LYS A C 1
ATOM 598 O O . LYS A 1 78 ? 21.826 -3.072 -12.298 1.00 91.75 78 LYS A O 1
ATOM 603 N N . SER A 1 79 ? 21.413 -4.140 -10.361 1.00 93.56 79 SER A N 1
ATOM 604 C CA . SER A 1 79 ? 21.754 -5.470 -10.888 1.00 93.56 79 SER A CA 1
ATOM 605 C C . SER A 1 79 ? 20.736 -5.933 -11.930 1.00 93.56 79 SER A C 1
ATOM 607 O O . SER A 1 79 ? 21.112 -6.478 -12.965 1.00 93.56 79 SER A O 1
ATOM 609 N N . PHE A 1 80 ? 19.454 -5.632 -11.713 1.00 93.75 80 PHE A N 1
ATOM 610 C CA . PHE A 1 80 ? 18.405 -5.907 -12.691 1.00 93.75 80 PHE A CA 1
ATOM 611 C C . PHE A 1 80 ? 18.570 -5.077 -13.971 1.00 93.75 80 PHE A C 1
ATOM 613 O O . PHE A 1 80 ? 18.458 -5.615 -15.069 1.00 93.75 80 PHE A O 1
ATOM 620 N N . ILE A 1 81 ? 18.897 -3.786 -13.848 1.00 93.81 81 ILE A N 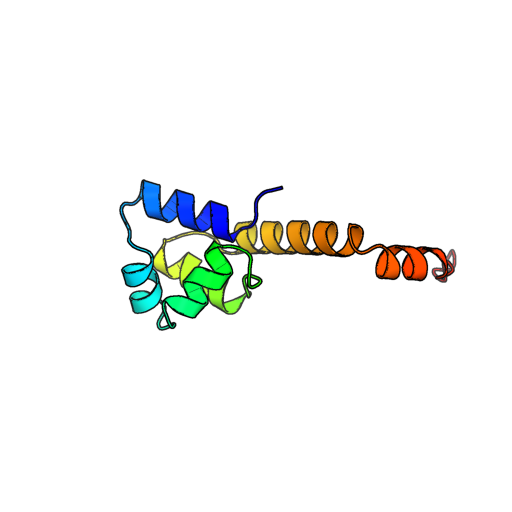1
ATOM 621 C CA . ILE A 1 81 ? 19.188 -2.919 -14.998 1.00 93.81 81 ILE A CA 1
ATOM 622 C C . ILE A 1 81 ? 20.408 -3.410 -15.780 1.00 93.81 81 ILE A C 1
ATOM 624 O O . ILE A 1 81 ? 20.389 -3.367 -17.007 1.00 93.81 81 ILE A O 1
ATOM 628 N N . GLN A 1 82 ? 21.457 -3.873 -15.099 1.00 93.31 82 GLN A N 1
ATOM 629 C CA . GLN A 1 82 ? 22.635 -4.418 -15.770 1.00 93.31 82 GLN A CA 1
ATOM 630 C C . GLN A 1 82 ? 22.262 -5.648 -16.604 1.00 93.31 82 GLN A C 1
ATOM 632 O O . GLN A 1 82 ? 22.522 -5.673 -17.804 1.00 93.31 82 GLN A O 1
ATOM 637 N N . ARG A 1 83 ? 21.524 -6.590 -16.005 1.00 93.56 83 ARG A N 1
ATOM 638 C CA . ARG A 1 83 ? 20.995 -7.759 -16.714 1.00 93.56 83 ARG A CA 1
ATOM 639 C C . ARG A 1 83 ? 20.099 -7.371 -17.895 1.00 93.56 83 ARG A C 1
ATOM 641 O O . ARG A 1 83 ? 20.189 -7.989 -18.945 1.00 93.56 83 ARG A O 1
ATOM 648 N N . LEU A 1 84 ? 19.258 -6.341 -17.758 1.00 91.56 84 LEU A N 1
ATOM 649 C CA . LEU A 1 84 ? 18.407 -5.849 -18.852 1.00 91.56 84 LEU A CA 1
ATOM 650 C C . LEU A 1 84 ? 19.208 -5.344 -20.062 1.00 91.56 84 LEU A C 1
ATOM 652 O O . LEU A 1 84 ? 18.744 -5.504 -21.186 1.00 91.56 84 LEU A O 1
ATOM 656 N N . LYS A 1 85 ? 20.385 -4.736 -19.854 1.00 91.19 85 LYS A N 1
ATOM 657 C CA . LYS A 1 85 ? 21.242 -4.235 -20.946 1.00 91.19 85 LYS A CA 1
ATOM 658 C C . LYS A 1 85 ? 21.906 -5.353 -21.746 1.00 91.19 85 LYS A C 1
ATOM 660 O O . LYS A 1 85 ? 22.222 -5.152 -22.912 1.00 91.19 85 LYS A O 1
ATOM 665 N N . GLU A 1 86 ? 22.134 -6.496 -21.112 1.00 93.19 86 GLU A N 1
ATOM 666 C CA . GLU A 1 86 ? 22.780 -7.664 -21.718 1.00 93.19 86 GLU A CA 1
ATOM 667 C C . GLU A 1 86 ? 21.802 -8.496 -22.563 1.00 93.19 86 GLU A C 1
ATOM 669 O O . GLU A 1 86 ? 22.230 -9.343 -23.343 1.00 93.19 86 GLU A O 1
ATOM 674 N N . ILE A 1 87 ? 20.490 -8.251 -22.443 1.00 91.06 87 ILE A N 1
ATOM 675 C CA . ILE A 1 87 ? 19.466 -8.955 -23.218 1.00 91.06 87 ILE A CA 1
ATOM 676 C C . ILE A 1 87 ? 19.404 -8.367 -24.639 1.00 91.06 87 ILE A C 1
ATOM 678 O O . ILE A 1 87 ? 19.061 -7.190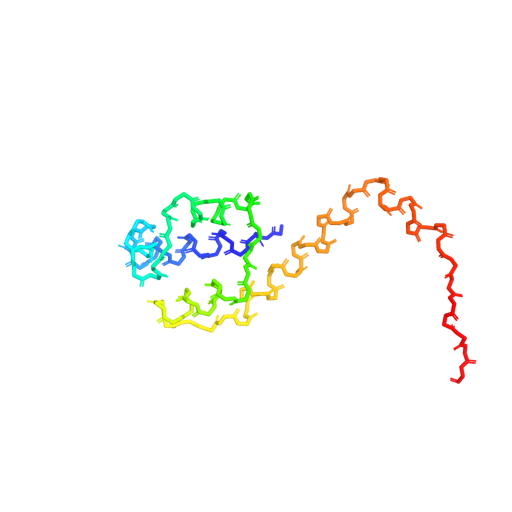 -24.801 1.00 91.06 87 ILE A O 1
ATOM 682 N N . PRO A 1 88 ? 19.680 -9.163 -25.689 1.00 88.56 88 PRO A N 1
ATOM 683 C CA . PRO A 1 88 ? 19.563 -8.703 -27.066 1.00 88.56 88 PRO A CA 1
ATOM 684 C C . PRO A 1 88 ? 18.093 -8.515 -27.468 1.00 88.56 88 PRO A C 1
ATOM 686 O O . PRO A 1 88 ? 17.188 -9.165 -26.942 1.00 88.56 88 PRO A O 1
ATOM 689 N N . LYS A 1 89 ? 17.837 -7.640 -28.447 1.00 87.88 89 LYS A N 1
ATOM 690 C CA . LYS A 1 89 ? 16.508 -7.518 -29.065 1.00 87.88 89 LYS A CA 1
ATOM 691 C C . LYS A 1 89 ? 16.270 -8.733 -29.964 1.00 87.88 89 LYS A C 1
ATOM 693 O O . LYS A 1 89 ? 16.933 -8.868 -30.984 1.00 87.88 89 LYS A O 1
ATOM 698 N N . ILE A 1 90 ? 15.334 -9.599 -29.574 1.00 87.75 90 ILE A N 1
ATOM 699 C CA . ILE A 1 90 ? 15.003 -10.840 -30.304 1.00 87.75 90 ILE A CA 1
ATOM 700 C C . ILE A 1 90 ? 13.774 -10.658 -31.209 1.00 87.75 90 ILE A C 1
ATOM 702 O O . ILE A 1 90 ? 13.547 -11.466 -32.102 1.00 87.75 90 ILE A O 1
ATOM 706 N N . ALA A 1 91 ? 12.985 -9.594 -31.013 1.00 82.06 91 ALA A N 1
ATOM 707 C CA . ALA A 1 91 ? 11.849 -9.295 -31.880 1.00 82.06 91 ALA A CA 1
ATOM 708 C C . ALA A 1 91 ? 12.355 -8.988 -33.298 1.00 82.06 91 ALA A C 1
ATOM 710 O O . ALA A 1 91 ? 12.859 -7.897 -33.569 1.00 82.06 91 ALA A O 1
ATOM 711 N N . ALA A 1 92 ? 12.271 -9.994 -34.166 1.00 62.16 92 ALA A N 1
ATOM 712 C CA . ALA A 1 92 ? 12.533 -9.878 -35.584 1.00 62.16 92 ALA A CA 1
ATOM 713 C C . ALA A 1 92 ? 11.500 -8.938 -36.214 1.00 62.16 92 ALA A C 1
ATOM 715 O O . ALA A 1 92 ? 10.316 -8.973 -35.877 1.00 62.16 92 ALA A O 1
ATOM 716 N N . VAL A 1 93 ? 11.990 -8.097 -37.122 1.00 56.78 93 VAL A N 1
ATOM 717 C CA . VAL A 1 93 ? 11.174 -7.403 -38.114 1.00 56.78 93 VAL A CA 1
ATOM 718 C C . VAL A 1 93 ? 10.471 -8.487 -38.932 1.00 56.78 93 VAL A C 1
ATOM 720 O O . VAL A 1 93 ? 11.138 -9.233 -39.646 1.00 56.78 93 VAL A O 1
ATOM 723 N N . PHE A 1 94 ? 9.156 -8.590 -38.780 1.00 55.31 94 PHE A N 1
ATOM 724 C CA . PHE A 1 94 ? 8.264 -9.242 -39.732 1.00 55.31 94 PHE A CA 1
ATOM 725 C C . PHE A 1 94 ? 7.262 -8.197 -40.205 1.00 55.31 94 PHE A C 1
ATOM 727 O O . PHE A 1 94 ? 6.798 -7.413 -39.341 1.00 55.31 94 PHE A O 1
#

Foldseek 3Di:
DDQLLCVLVVLCVVVVHDLVNLCVQLVHDSVVSVCSSVVVDQDDPSNLVSSCVVSVHDSVVNVVNSVVVVVVVCVPPPVSVVVVVVDDDPPDDD

Radius of gyration: 16.98 Å; Cα contacts (8 Å, |Δi|>4): 77; chains: 1; bounding box: 40×24×51 Å

Nearest PDB structures (foldseek):
  2eby-assembly1_B  TM=9.363E-01  e=5.435E-05  Escherichia coli
  2icp-assembly1_A  TM=8.552E-01  e=1.559E-04  Escherichia coli CFT073
  3trb-assembly1_A  TM=8.543E-01  e=6.238E-04  Coxiella burnetii
  2b5a-assembly1_A  TM=8.527E-01  e=1.515E-03  [Bacillus] caldolyticus
  3f51-assembly1_A  TM=6.973E-01  e=1.283E-03  Corynebacterium glutamicum

Sequence (94 aa):
MTHPGEVIKDELEFRGISQRRLAKEIGIPASQLNEVLNGKRSLSAELALLIGKALDLDAAPLLSLQMKYNLLSAKRNKSFIQRLKEIPKIAAVF

Secondary structure (DSSP, 8-state):
---HHHHHHHHHHHTT--HHHHHHHTTS-HHHHHHHHTTSSPPPHHHHHHHHHHHT--SHHHHHHHHHHHHHHHHH-HHHHHHHHHS-------

Solvent-accessible surface area (backbone atoms only — not comparable to full-atom values): 5446 Å² total; per-residue (Å²): 134,73,47,41,22,49,57,52,47,53,52,26,59,76,70,72,49,53,68,62,55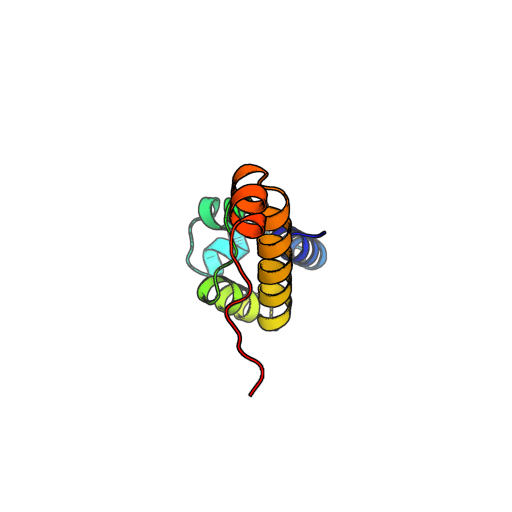,53,19,57,77,63,72,46,58,50,66,61,48,49,32,24,42,68,61,74,36,82,76,47,72,70,56,34,46,43,50,13,66,77,66,76,45,79,32,66,67,44,50,53,32,38,51,54,45,50,53,54,54,52,68,66,36,64,71,57,47,53,56,58,70,72,56,75,87,77,84,70,92,124

Organism: Xylanibacter ruminicola (strain ATCC 19189 / DSM 19721 / CIP 105475 / JCM 8958 / 23) (NCBI:txid264731)

InterPro domains:
  IPR001387 Cro/C1-type, helix-turn-helix domain [PF01381] (12-59)
  IPR001387 Cro/C1-type, helix-turn-helix domain [PS50943] (8-62)
  IPR001387 Cro/C1-type, helix-turn-helix domain [SM00530] (7-62)
  IPR001387 Cro/C1-type, helix-turn-helix domain [cd00093] (5-60)
  IPR010982 Lambda repressor-like, DNA-binding domain superfamily [G3DSA:1.10.260.40] (1-93)
  IPR010982 Lambda repressor-like, DNA-binding domain superfamily [SSF47413] (3-80)
  IPR013430 Toxin-antitoxin system, antidote protein, HigA [PTHR36924] (2-83)
  IPR013430 Toxin-antitoxin system, antidote protein, HigA [TIGR02607] (2-76)

pLDDT: mean 93.36, std 7.7, range [55.31, 98.06]

Mean predicted aligned error: 4.34 Å